Protein AF-A0A926G7H3-F1 (afdb_monomer)

Mean predicted aligned error: 12.69 Å

Solvent-accessible surface area (backbone atoms only — not comparable to full-atom values): 6857 Å² total; per-residue (Å²): 143,86,90,81,86,83,88,77,92,71,84,87,75,94,68,92,63,78,75,58,81,88,78,53,54,70,56,56,48,44,48,52,51,52,50,62,73,41,80,81,64,75,61,35,44,66,56,51,19,60,73,40,74,41,56,63,76,57,44,52,54,48,51,54,52,36,37,76,66,50,31,31,46,62,61,71,36,85,88,76,53,44,36,56,58,39,70,31,73,60,30,46,55,53,49,52,51,50,52,50,60,56,51,57,56,63,67,69,73,76,121

Foldseek 3Di:
DDDDDDDDPDDDDDDPPPPPPVNQDPLLVQLLVVLVVPPVQPDFLVNSCVSSVHDSVVVQVSLVVCVVVQQWDDHQPPVPSRGPIHGDPVVVVSVVVVVVVVVVVVVVVPD

Sequence (111 aa):
MNHACYPAKRQASPLFASVPPTTVDETAWDILLALHADQAREISIAQLSSMASVRMTVLETWLASLEARDLITGAAHCRTGELVATLTARGRELLDHYLSATGDLQVGAHH

Secondary structure (DSSP, 8-state):
--------------------GGGS-HHHHHHHHHHHH-TT----HHHHHHHTT--HHHHHHHHHHHHHTTSEES-EETTTTEE--EE-HHHHHHHHHHHHHHHHHHHTT--

Radius of gyration: 16.74 Å; Cα contacts (8 Å, |Δi|>4): 91; chains: 1; bounding box: 59×36×36 Å

pLDDT: mean 71.95, std 17.23, range [38.75, 90.06]

Structure (mmCIF, N/CA/C/O backbone):
data_AF-A0A926G7H3-F1
#
_entry.id   AF-A0A926G7H3-F1
#
loop_
_atom_site.group_PDB
_atom_site.id
_atom_site.type_symbol
_atom_site.label_atom_id
_atom_site.label_alt_id
_atom_site.label_comp_id
_atom_site.label_asym_id
_atom_site.label_entity_id
_atom_site.label_seq_id
_atom_site.pdbx_PDB_ins_code
_atom_site.Cartn_x
_atom_site.Cartn_y
_atom_site.Cartn_z
_atom_site.occupancy
_atom_site.B_iso_or_equiv
_atom_site.auth_seq_id
_atom_site.auth_comp_id
_atom_site.auth_asym_id
_atom_site.auth_atom_id
_atom_site.pdbx_PDB_model_num
ATOM 1 N N . MET A 1 1 ? -26.841 24.699 6.362 1.00 47.56 1 MET A N 1
ATOM 2 C CA . MET A 1 1 ? -26.476 23.271 6.263 1.00 47.56 1 MET A CA 1
ATOM 3 C C . MET A 1 1 ? -27.171 22.705 5.040 1.00 47.56 1 MET A C 1
ATOM 5 O O . MET A 1 1 ? -28.390 22.714 5.034 1.00 47.56 1 MET A O 1
ATOM 9 N N . ASN A 1 2 ? -26.419 22.338 4.001 1.00 45.34 2 ASN A N 1
ATOM 10 C CA . ASN A 1 2 ? -26.723 21.232 3.086 1.00 45.34 2 ASN A CA 1
ATOM 11 C C . ASN A 1 2 ? -25.544 21.030 2.124 1.00 45.34 2 ASN A C 1
ATOM 13 O O . ASN A 1 2 ? -25.077 21.964 1.479 1.00 45.34 2 ASN A O 1
ATOM 17 N N . HIS A 1 3 ? -25.057 19.792 2.136 1.00 48.62 3 HIS A N 1
ATOM 18 C CA . HIS A 1 3 ? -23.985 19.215 1.336 1.00 48.62 3 HIS A CA 1
ATOM 19 C C . HIS A 1 3 ? -24.420 18.981 -0.119 1.00 48.62 3 HIS A C 1
ATOM 21 O O . HIS A 1 3 ? -25.539 18.536 -0.350 1.00 48.62 3 HIS A O 1
ATOM 27 N N . ALA A 1 4 ? -23.494 19.167 -1.063 1.00 43.38 4 ALA A N 1
ATOM 28 C CA . ALA A 1 4 ? -23.421 18.490 -2.371 1.00 43.38 4 ALA A CA 1
ATOM 29 C C . ALA A 1 4 ? -22.033 18.832 -2.964 1.00 43.38 4 ALA A C 1
ATOM 31 O O . ALA A 1 4 ? -21.808 19.972 -3.349 1.00 43.38 4 ALA A O 1
ATOM 32 N N . CYS A 1 5 ? -20.962 18.043 -2.811 1.00 38.75 5 CYS A N 1
ATOM 33 C CA . CYS A 1 5 ? -20.648 16.713 -3.361 1.00 38.75 5 CYS A CA 1
ATOM 34 C C . CYS A 1 5 ? -20.770 16.589 -4.899 1.00 38.75 5 CYS A C 1
ATOM 36 O O . CYS A 1 5 ? -21.763 16.089 -5.408 1.00 38.75 5 CYS A O 1
ATOM 38 N N . TYR A 1 6 ? -19.682 17.014 -5.567 1.00 43.47 6 TYR A N 1
ATOM 39 C CA . TYR A 1 6 ? -19.139 16.668 -6.899 1.00 43.47 6 TYR A CA 1
ATOM 40 C C . TYR A 1 6 ? -19.944 16.935 -8.185 1.00 43.47 6 TYR A C 1
ATOM 42 O O . TYR A 1 6 ? -21.108 16.575 -8.328 1.00 43.47 6 TYR A O 1
ATOM 50 N N . PRO A 1 7 ? -19.217 17.389 -9.223 1.00 50.84 7 PRO A N 1
ATOM 51 C CA . PRO A 1 7 ? -19.064 16.507 -10.375 1.00 50.84 7 PRO A CA 1
ATOM 52 C C . PRO A 1 7 ? -17.598 16.406 -10.815 1.00 50.84 7 PRO A C 1
ATOM 54 O O . PRO A 1 7 ? -16.937 17.405 -11.080 1.00 50.84 7 PRO A O 1
ATOM 57 N N . ALA A 1 8 ? -17.095 15.184 -10.968 1.00 42.84 8 ALA A N 1
ATOM 58 C CA . ALA A 1 8 ? -15.867 14.940 -11.715 1.00 42.84 8 ALA A CA 1
ATOM 59 C C . ALA A 1 8 ? -16.083 13.749 -12.648 1.00 42.84 8 ALA A C 1
ATOM 61 O O . ALA A 1 8 ? -15.761 12.609 -12.329 1.00 42.84 8 ALA A O 1
ATOM 62 N N . LYS A 1 9 ? -16.623 14.030 -13.838 1.00 50.41 9 LYS A N 1
ATOM 63 C CA . LYS A 1 9 ? -16.353 13.178 -14.995 1.00 50.41 9 LYS A CA 1
ATOM 64 C C . LYS A 1 9 ? -14.879 1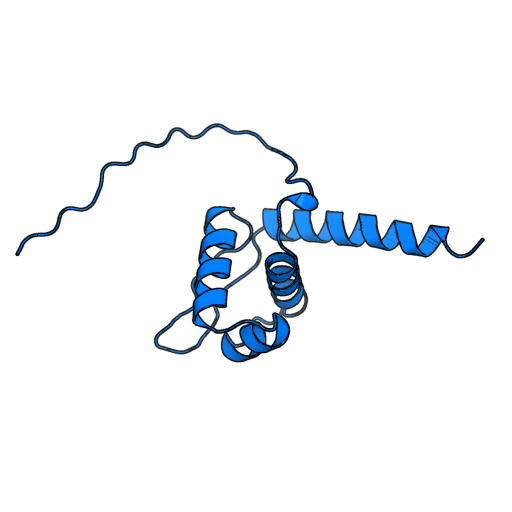3.374 -15.342 1.00 50.41 9 LYS A C 1
ATOM 66 O O . LYS A 1 9 ? -14.523 14.399 -15.917 1.00 50.41 9 LYS A O 1
ATOM 71 N N . ARG A 1 10 ? -14.019 12.422 -14.985 1.00 45.81 10 ARG A N 1
ATOM 72 C CA . ARG A 1 10 ? -12.703 12.287 -15.616 1.00 45.81 10 ARG A CA 1
ATOM 73 C C . ARG A 1 10 ? -12.708 11.013 -16.437 1.00 45.81 10 ARG A C 1
ATOM 75 O O . ARG A 1 10 ? -12.938 9.925 -15.924 1.00 45.81 10 ARG A O 1
ATOM 82 N N . GLN A 1 11 ? -12.555 11.231 -17.738 1.00 42.78 11 GLN A N 1
ATOM 83 C CA . GLN A 1 11 ? -12.387 10.223 -18.767 1.00 42.78 11 GLN A CA 1
ATOM 84 C C . GLN A 1 11 ? -11.361 9.178 -18.335 1.00 42.78 11 GLN A C 1
ATOM 86 O O . GLN A 1 11 ? -10.252 9.515 -17.923 1.00 42.78 11 GLN A O 1
ATOM 91 N N . ALA A 1 12 ? -11.748 7.916 -18.485 1.00 49.38 12 ALA A N 1
ATOM 92 C CA . ALA A 1 12 ? -10.817 6.814 -18.569 1.00 49.38 12 ALA A CA 1
ATOM 93 C C . ALA A 1 12 ? -10.026 6.942 -19.879 1.00 49.38 12 ALA A C 1
ATOM 95 O O . ALA A 1 12 ? -10.615 6.965 -20.960 1.00 49.38 12 ALA A O 1
ATOM 96 N N . SER A 1 13 ? -8.702 6.996 -19.769 1.00 44.38 13 SER A N 1
ATOM 97 C CA . SER A 1 13 ? -7.787 6.650 -20.855 1.00 44.38 13 SER A CA 1
ATOM 98 C C . SER A 1 13 ? -7.047 5.383 -20.427 1.00 44.38 13 SER A C 1
ATOM 100 O O . SER A 1 13 ? -6.412 5.405 -19.370 1.00 44.38 13 SER A O 1
ATOM 102 N N . PRO A 1 14 ? -7.112 4.280 -21.193 1.00 54.59 14 PRO A N 1
ATOM 103 C CA . PRO A 1 14 ? -6.348 3.087 -20.895 1.00 54.59 14 PRO A CA 1
ATOM 104 C C . PRO A 1 14 ? -4.954 3.284 -21.483 1.00 54.59 14 PRO A C 1
ATOM 106 O O . PRO A 1 14 ? -4.734 3.116 -22.679 1.00 54.59 14 PRO A O 1
ATOM 109 N N . LEU A 1 15 ? -4.005 3.667 -20.641 1.00 39.16 15 LEU A N 1
ATOM 110 C CA . LEU A 1 15 ? -2.602 3.453 -20.946 1.00 39.16 15 LEU A CA 1
ATOM 111 C C . LEU A 1 15 ? -2.073 2.537 -19.858 1.00 39.16 15 LEU A C 1
ATOM 113 O O . LEU A 1 15 ? -1.836 2.956 -18.726 1.00 39.16 15 LEU A O 1
ATOM 117 N N . PHE A 1 16 ? -1.917 1.269 -20.237 1.00 47.09 16 PHE A N 1
ATOM 118 C CA . PHE A 1 16 ? -0.936 0.359 -19.664 1.00 47.09 16 PHE A CA 1
ATOM 119 C C . PHE A 1 16 ? 0.449 1.003 -19.825 1.00 47.09 16 PHE A C 1
ATOM 121 O O . PHE A 1 16 ? 1.242 0.640 -20.685 1.00 47.09 16 PHE A O 1
ATOM 128 N N . ALA A 1 17 ? 0.710 2.040 -19.038 1.00 41.50 17 ALA A N 1
ATOM 129 C CA . ALA A 1 17 ? 2.045 2.511 -18.780 1.00 41.50 17 ALA A CA 1
ATOM 130 C C . ALA A 1 17 ? 2.584 1.558 -17.721 1.00 41.50 17 ALA A C 1
ATOM 132 O O . ALA A 1 17 ? 2.148 1.592 -16.567 1.00 41.50 17 ALA A O 1
ATOM 133 N N . SER A 1 18 ? 3.485 0.674 -18.147 1.00 43.56 18 SER A N 1
ATOM 134 C CA . SER A 1 18 ? 4.504 0.097 -17.281 1.00 43.56 18 SER A CA 1
ATOM 135 C C . SER A 1 18 ? 5.044 1.237 -16.425 1.00 43.56 18 SER A C 1
ATOM 137 O O . SER A 1 18 ? 5.730 2.120 -16.938 1.00 43.56 18 SER A O 1
ATOM 139 N N . VAL A 1 19 ? 4.603 1.292 -15.171 1.00 43.56 19 VAL A N 1
ATOM 140 C CA . VAL A 1 19 ? 4.963 2.341 -14.223 1.00 43.56 19 VAL A CA 1
ATOM 141 C C . VAL A 1 19 ? 6.468 2.190 -14.031 1.00 43.56 19 VAL A C 1
ATOM 143 O O . VAL A 1 19 ? 6.885 1.171 -13.481 1.00 43.56 19 VAL A O 1
ATOM 146 N N . PRO A 1 20 ? 7.307 3.101 -14.560 1.00 43.66 20 PRO A N 1
ATOM 147 C CA . PRO A 1 20 ? 8.737 2.927 -14.418 1.00 43.66 20 PRO A CA 1
ATOM 148 C C . PRO A 1 20 ? 9.067 2.991 -12.919 1.00 43.66 20 PRO A C 1
ATOM 150 O O . PRO A 1 20 ? 8.454 3.795 -12.202 1.00 43.66 20 PRO A O 1
ATOM 153 N N . PRO A 1 21 ? 10.018 2.176 -12.429 1.00 48.75 21 PRO A N 1
ATOM 154 C CA . PRO A 1 21 ? 10.337 2.070 -11.002 1.00 48.75 21 PRO A CA 1
ATOM 155 C C . PRO A 1 21 ? 10.729 3.412 -10.354 1.00 48.75 21 PRO A C 1
ATOM 157 O O . PRO A 1 21 ? 10.681 3.550 -9.138 1.00 48.75 21 PRO A O 1
ATOM 160 N N . THR A 1 22 ? 11.031 4.429 -11.167 1.00 49.66 22 THR A N 1
ATOM 161 C CA . THR A 1 22 ? 11.337 5.815 -10.787 1.00 49.66 22 THR A CA 1
ATOM 162 C C . THR A 1 22 ? 10.131 6.682 -10.400 1.00 49.66 22 THR A C 1
ATOM 164 O O . THR A 1 22 ? 10.313 7.844 -10.054 1.00 49.66 22 THR A O 1
ATOM 167 N N . THR A 1 23 ? 8.896 6.174 -10.474 1.00 56.81 23 THR A N 1
ATOM 168 C CA . THR A 1 23 ? 7.670 6.951 -10.157 1.00 56.81 23 THR A CA 1
ATOM 169 C C . THR A 1 23 ? 7.055 6.627 -8.795 1.00 56.81 23 THR A C 1
ATOM 171 O O . THR A 1 23 ? 6.040 7.218 -8.401 1.00 56.81 23 THR A O 1
ATOM 174 N N . VAL A 1 24 ? 7.655 5.684 -8.078 1.00 65.44 24 VAL A N 1
ATOM 175 C CA . VAL A 1 24 ? 7.272 5.278 -6.730 1.00 65.44 24 VAL A CA 1
ATOM 176 C C . VAL A 1 24 ? 8.404 5.720 -5.808 1.00 65.44 24 VAL A C 1
ATOM 178 O O . VAL A 1 24 ? 9.543 5.299 -5.988 1.00 65.44 24 VAL A O 1
ATOM 181 N N . ASP A 1 25 ? 8.097 6.627 -4.882 1.00 79.94 25 ASP A N 1
ATOM 182 C CA . ASP A 1 25 ? 9.036 7.070 -3.848 1.00 79.94 25 ASP A CA 1
ATOM 183 C C . ASP A 1 25 ? 9.525 5.887 -3.003 1.00 79.94 25 ASP A C 1
ATOM 185 O O . ASP A 1 25 ? 8.818 4.891 -2.848 1.00 79.94 25 ASP A O 1
ATOM 189 N N . GLU A 1 26 ? 10.709 6.022 -2.405 1.00 81.75 26 GLU A N 1
ATOM 190 C CA . GLU A 1 26 ? 11.317 5.009 -1.527 1.00 81.75 26 GLU A CA 1
ATOM 191 C C . GLU A 1 26 ? 10.343 4.545 -0.433 1.00 81.75 26 GLU A C 1
ATOM 193 O O . GLU A 1 26 ? 10.075 3.356 -0.296 1.00 81.75 26 GLU A O 1
ATOM 198 N N . THR A 1 27 ? 9.667 5.486 0.232 1.00 84.81 27 THR A N 1
ATOM 199 C CA . THR A 1 27 ? 8.639 5.173 1.237 1.00 84.81 27 THR A CA 1
ATOM 200 C C . THR A 1 27 ? 7.477 4.355 0.670 1.00 84.81 27 THR A C 1
ATOM 202 O O . THR A 1 27 ? 6.912 3.501 1.350 1.00 84.81 27 THR A O 1
ATOM 205 N N . ALA A 1 28 ? 7.078 4.617 -0.573 1.00 85.06 28 ALA A N 1
ATOM 206 C CA . ALA A 1 28 ? 6.000 3.878 -1.209 1.00 85.06 28 ALA A CA 1
ATOM 207 C C . ALA A 1 28 ? 6.442 2.450 -1.574 1.00 85.06 28 ALA A C 1
ATOM 209 O O . ALA A 1 28 ? 5.634 1.527 -1.464 1.00 85.06 28 ALA A O 1
ATOM 210 N N . TRP A 1 29 ? 7.718 2.249 -1.919 1.00 87.75 29 TRP A N 1
ATOM 211 C CA . TRP A 1 29 ? 8.308 0.917 -2.061 1.00 87.75 29 TRP A CA 1
ATOM 212 C C . TRP A 1 29 ? 8.354 0.162 -0.735 1.00 87.75 29 TRP A C 1
ATOM 214 O O . TRP A 1 29 ? 7.915 -0.987 -0.700 1.00 87.75 29 TRP A O 1
ATOM 224 N N . ASP A 1 30 ? 8.782 0.805 0.353 1.00 87.69 30 ASP A N 1
ATOM 225 C CA . ASP A 1 30 ? 8.818 0.185 1.685 1.00 87.69 30 ASP A CA 1
ATOM 226 C C . ASP A 1 30 ? 7.433 -0.306 2.119 1.00 87.69 30 ASP A C 1
ATOM 228 O O . ASP A 1 30 ? 7.284 -1.417 2.629 1.00 87.69 30 ASP A O 1
ATOM 232 N N . ILE A 1 31 ? 6.392 0.491 1.856 1.00 87.50 31 ILE A N 1
ATOM 233 C CA . ILE A 1 31 ? 5.003 0.119 2.150 1.00 87.50 31 ILE A CA 1
ATOM 234 C C . ILE A 1 31 ? 4.564 -1.086 1.308 1.00 87.50 31 ILE A C 1
ATOM 236 O O . ILE A 1 31 ? 3.978 -2.026 1.844 1.00 87.50 31 ILE A O 1
ATOM 240 N N . LEU A 1 32 ? 4.838 -1.083 -0.001 1.00 89.06 32 LEU A N 1
ATOM 241 C CA . LEU A 1 32 ? 4.469 -2.190 -0.890 1.00 89.06 32 LEU A CA 1
ATOM 242 C C . LEU A 1 32 ? 5.200 -3.487 -0.512 1.00 89.06 32 LEU A C 1
ATOM 244 O O . LEU A 1 32 ? 4.577 -4.547 -0.475 1.00 89.06 32 LEU A O 1
ATOM 248 N N . LEU A 1 33 ? 6.491 -3.402 -0.180 1.00 88.25 33 LEU A N 1
ATOM 249 C CA . LEU A 1 33 ? 7.302 -4.533 0.272 1.00 88.25 33 LEU A CA 1
ATOM 250 C C . LEU A 1 33 ? 6.813 -5.085 1.615 1.00 88.25 33 LEU A C 1
ATOM 252 O O . LEU A 1 33 ? 6.698 -6.301 1.763 1.00 88.25 33 LEU A O 1
ATOM 256 N N . ALA A 1 34 ? 6.466 -4.217 2.568 1.00 87.75 34 ALA A N 1
ATOM 257 C CA . ALA A 1 34 ? 5.906 -4.634 3.851 1.00 87.75 34 ALA A CA 1
ATOM 258 C C . ALA A 1 34 ? 4.573 -5.381 3.674 1.00 87.75 34 ALA A C 1
ATOM 260 O O . ALA A 1 34 ? 4.386 -6.452 4.249 1.00 87.75 34 ALA A O 1
ATOM 261 N N . LEU A 1 35 ? 3.683 -4.869 2.817 1.00 86.62 35 LEU A N 1
ATOM 262 C CA . LEU A 1 35 ? 2.417 -5.530 2.478 1.00 86.62 35 LEU A CA 1
ATOM 263 C C . LEU A 1 35 ? 2.611 -6.847 1.711 1.00 86.62 35 LEU A C 1
ATOM 265 O O . LEU A 1 35 ? 1.778 -7.742 1.808 1.00 86.62 35 LEU A O 1
ATOM 269 N N . HIS A 1 36 ? 3.683 -6.969 0.926 1.00 86.75 36 HIS A N 1
ATOM 270 C CA . HIS A 1 36 ? 4.018 -8.203 0.217 1.00 86.75 36 HIS A CA 1
ATOM 271 C C . HIS A 1 36 ? 4.556 -9.287 1.153 1.00 86.75 36 HIS A C 1
ATOM 273 O O . HIS A 1 36 ? 4.200 -10.459 1.018 1.00 86.75 36 HIS A O 1
ATOM 279 N N . ALA A 1 37 ? 5.420 -8.894 2.092 1.00 83.19 37 ALA A N 1
ATOM 280 C CA . ALA A 1 37 ? 5.993 -9.791 3.087 1.00 83.19 37 ALA A CA 1
ATOM 281 C C . ALA A 1 37 ? 4.923 -10.317 4.056 1.00 83.19 37 ALA A C 1
ATOM 283 O O . ALA A 1 37 ? 4.985 -11.475 4.471 1.00 83.19 37 ALA A O 1
ATOM 284 N N . ASP A 1 38 ? 3.918 -9.497 4.372 1.00 78.94 38 ASP A N 1
ATOM 285 C CA . ASP A 1 38 ? 2.810 -9.870 5.246 1.00 78.94 38 ASP A CA 1
ATOM 286 C C . ASP A 1 38 ? 1.625 -10.487 4.479 1.00 78.94 38 ASP A C 1
ATOM 288 O O . ASP A 1 38 ? 0.543 -9.913 4.347 1.00 78.94 38 ASP A O 1
ATOM 292 N N . GLN A 1 39 ? 1.809 -11.712 3.980 1.00 66.00 39 GLN A N 1
ATOM 293 C CA . GLN A 1 3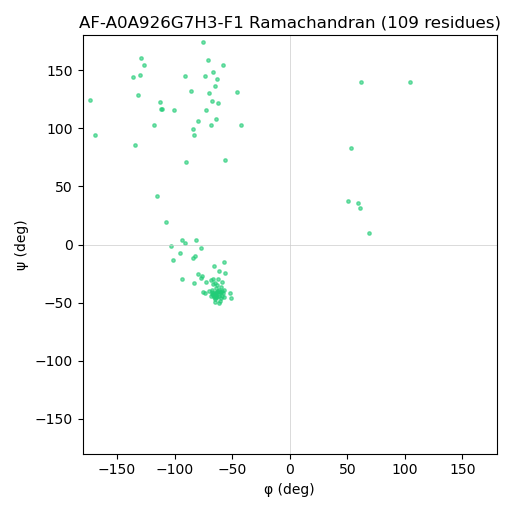9 ? 0.736 -12.453 3.295 1.00 66.00 39 GLN A CA 1
ATOM 294 C C . GLN A 1 39 ? -0.434 -12.830 4.224 1.00 66.00 39 GLN A C 1
ATOM 296 O O . GLN A 1 39 ? -1.530 -13.126 3.740 1.00 66.00 39 GLN A O 1
ATOM 301 N N . ALA A 1 40 ? -0.216 -12.804 5.544 1.00 67.25 40 ALA A N 1
ATOM 302 C CA . ALA A 1 40 ? -1.205 -13.147 6.563 1.00 67.25 40 ALA A CA 1
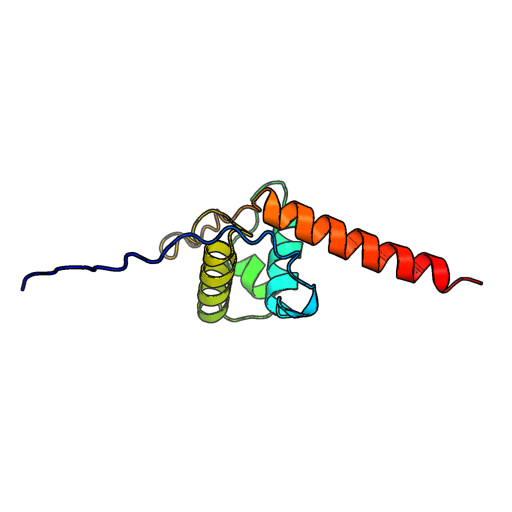ATOM 303 C C . ALA A 1 40 ? -2.148 -11.983 6.931 1.00 67.25 40 ALA A C 1
ATOM 305 O O . ALA A 1 40 ? -3.185 -12.234 7.544 1.00 67.25 40 ALA A O 1
ATOM 306 N N . ARG A 1 41 ? -1.852 -10.744 6.495 1.00 66.69 41 ARG A N 1
ATOM 307 C CA . ARG A 1 41 ? -2.605 -9.516 6.832 1.00 66.69 41 ARG A CA 1
ATOM 308 C C . ARG A 1 41 ? -2.652 -9.230 8.337 1.00 66.69 41 ARG A C 1
ATOM 310 O O . ARG A 1 41 ? -3.665 -8.757 8.849 1.00 66.69 41 ARG A O 1
ATOM 317 N N . GLU A 1 42 ? -1.577 -9.544 9.046 1.00 71.19 42 GLU A N 1
ATOM 318 C CA . GLU A 1 42 ? -1.468 -9.310 10.488 1.00 71.19 42 GLU A CA 1
ATOM 319 C C . GLU A 1 42 ? -0.771 -7.982 10.818 1.00 71.19 42 GLU A C 1
ATOM 321 O O . GLU A 1 42 ? -0.742 -7.567 11.980 1.00 71.19 42 GLU A O 1
ATOM 326 N N . ILE A 1 43 ? -0.222 -7.280 9.821 1.00 78.62 43 ILE A N 1
ATOM 327 C CA . ILE A 1 43 ? 0.487 -6.026 10.043 1.00 78.62 43 ILE A CA 1
ATOM 328 C C . ILE A 1 43 ? -0.489 -4.899 10.393 1.00 78.62 43 ILE A C 1
ATOM 330 O O . ILE A 1 43 ? -1.326 -4.467 9.603 1.00 78.62 43 ILE A O 1
ATOM 334 N N . SER A 1 44 ? -0.361 -4.373 11.608 1.00 82.38 44 SER A N 1
ATOM 335 C CA . SER A 1 44 ? -1.099 -3.185 12.033 1.00 82.38 44 SER A CA 1
ATOM 336 C C . SER A 1 44 ? -0.578 -1.922 11.344 1.00 82.38 44 SER A C 1
ATOM 338 O O . SER A 1 44 ? 0.586 -1.830 10.943 1.00 82.38 44 SER A O 1
ATOM 340 N N . ILE A 1 45 ? -1.408 -0.875 11.296 1.00 82.38 45 ILE A N 1
ATOM 341 C CA . ILE A 1 45 ? -0.996 0.424 10.742 1.00 82.38 45 ILE A CA 1
ATOM 342 C C . ILE A 1 45 ? 0.216 1.018 11.481 1.00 82.38 45 ILE A C 1
ATOM 344 O O . ILE A 1 45 ? 1.057 1.680 10.876 1.00 82.38 45 ILE A O 1
ATOM 348 N N . ALA A 1 46 ? 0.332 0.759 12.788 1.00 82.94 46 ALA A N 1
ATOM 349 C CA . ALA A 1 46 ? 1.438 1.231 13.612 1.00 82.94 46 ALA A CA 1
ATOM 350 C C . ALA A 1 46 ? 2.751 0.532 13.231 1.00 82.94 46 ALA A C 1
ATOM 352 O O . ALA A 1 46 ? 3.771 1.200 13.052 1.00 82.94 46 ALA A O 1
ATOM 353 N N . GLN A 1 47 ? 2.715 -0.789 13.037 1.00 84.94 47 GLN A N 1
ATOM 354 C CA . GLN A 1 47 ? 3.869 -1.558 12.567 1.00 84.94 47 GLN A CA 1
ATOM 355 C C . GLN A 1 47 ? 4.287 -1.118 11.166 1.00 84.94 47 GLN A C 1
ATOM 357 O O . GLN A 1 47 ? 5.465 -0.843 10.953 1.00 84.94 47 GLN A O 1
ATOM 362 N N . LEU A 1 48 ? 3.329 -0.942 10.252 1.00 85.88 48 LEU A N 1
ATOM 363 C CA . LEU A 1 48 ? 3.617 -0.447 8.908 1.00 85.88 48 LEU A CA 1
ATOM 364 C C . LEU A 1 48 ? 4.265 0.947 8.939 1.00 85.88 48 LEU A C 1
ATOM 366 O O . LEU A 1 48 ? 5.233 1.193 8.226 1.00 85.88 48 LEU A O 1
ATOM 370 N N . SER A 1 49 ? 3.789 1.843 9.813 1.00 84.94 49 SER A N 1
ATOM 371 C CA . SER A 1 49 ? 4.375 3.182 9.978 1.00 84.94 49 SER A CA 1
ATOM 372 C C . SER A 1 49 ? 5.814 3.133 10.493 1.00 84.94 49 SER A C 1
ATOM 374 O O . SER A 1 49 ? 6.665 3.888 10.027 1.00 84.94 49 SER A O 1
ATOM 376 N N . SER A 1 50 ? 6.100 2.194 11.399 1.00 86.81 50 SER A N 1
ATOM 377 C CA . SER A 1 50 ? 7.444 1.974 11.922 1.00 86.81 50 SER A CA 1
ATOM 378 C C . SER A 1 50 ? 8.373 1.379 10.867 1.00 86.81 50 SER A C 1
ATOM 380 O O . SER A 1 50 ? 9.532 1.774 10.810 1.00 86.81 50 SER A O 1
ATOM 382 N N . MET A 1 51 ? 7.885 0.444 10.047 1.00 84.81 51 MET A N 1
ATOM 383 C CA . MET A 1 51 ? 8.681 -0.194 8.993 1.00 84.81 51 MET A CA 1
ATOM 384 C C . MET A 1 51 ? 9.041 0.793 7.885 1.00 84.81 51 MET A C 1
ATOM 386 O O . MET A 1 51 ? 10.192 0.846 7.474 1.00 84.81 51 MET A O 1
ATOM 390 N N . ALA A 1 52 ? 8.084 1.623 7.469 1.00 83.12 52 ALA A N 1
ATOM 391 C CA . ALA A 1 52 ? 8.302 2.668 6.472 1.00 83.12 52 ALA A CA 1
ATOM 392 C C . ALA A 1 52 ? 8.937 3.948 7.057 1.00 83.12 52 ALA A C 1
ATOM 394 O O . ALA A 1 52 ? 9.078 4.941 6.350 1.00 83.12 52 ALA A O 1
ATOM 395 N N . SER A 1 53 ? 9.285 3.960 8.352 1.00 86.19 53 SER A N 1
ATOM 396 C CA . SER A 1 53 ? 9.899 5.095 9.058 1.00 86.19 53 SER A CA 1
ATOM 397 C C . SER A 1 53 ? 9.158 6.434 8.868 1.00 86.19 53 SER A C 1
ATOM 399 O O . SER A 1 53 ? 9.755 7.509 8.767 1.00 86.19 53 SER A O 1
ATOM 401 N N . VAL A 1 54 ? 7.822 6.391 8.829 1.00 82.81 54 VAL A N 1
ATOM 402 C CA . VAL A 1 54 ? 6.970 7.571 8.624 1.00 82.81 54 VAL A CA 1
ATOM 403 C C . VAL A 1 54 ? 5.916 7.717 9.710 1.00 82.81 54 VAL A C 1
ATOM 405 O O . VAL A 1 54 ? 5.468 6.762 10.336 1.00 82.81 54 VAL A O 1
ATOM 408 N N . ARG A 1 55 ? 5.467 8.956 9.926 1.00 84.88 55 ARG A N 1
ATOM 409 C CA . ARG A 1 55 ? 4.340 9.235 10.828 1.00 84.88 55 ARG A CA 1
ATOM 410 C C . ARG A 1 55 ? 3.045 8.659 10.255 1.00 84.88 55 ARG A C 1
ATOM 412 O O . ARG A 1 55 ? 2.844 8.715 9.045 1.00 84.88 55 ARG A O 1
ATOM 419 N N . MET A 1 56 ? 2.119 8.230 11.118 1.00 82.12 56 MET A N 1
ATOM 420 C CA . MET A 1 56 ? 0.815 7.683 10.698 1.00 82.12 56 MET A CA 1
ATOM 421 C C . MET A 1 56 ? 0.054 8.593 9.721 1.00 82.12 56 MET A C 1
ATOM 423 O O . MET A 1 56 ? -0.465 8.109 8.726 1.00 82.12 56 MET A O 1
ATOM 427 N N . THR A 1 57 ? 0.048 9.911 9.934 1.00 80.69 57 THR A N 1
ATOM 428 C CA . THR A 1 57 ? -0.630 10.859 9.027 1.00 80.69 57 THR A CA 1
ATOM 429 C C . THR A 1 57 ? -0.013 10.901 7.624 1.00 80.69 57 THR A C 1
ATOM 431 O O . THR A 1 57 ? -0.706 11.096 6.625 1.00 80.69 57 THR A O 1
ATOM 434 N N . VAL A 1 58 ? 1.303 10.705 7.535 1.00 83.69 58 VAL A N 1
ATOM 435 C CA . VAL A 1 58 ? 2.031 10.619 6.263 1.00 83.69 58 VAL A CA 1
ATOM 436 C C . VAL A 1 58 ? 1.773 9.261 5.613 1.00 83.69 58 VAL A C 1
ATOM 438 O O . VAL A 1 58 ? 1.522 9.199 4.413 1.00 83.69 58 VAL A O 1
ATOM 441 N N . LEU A 1 59 ? 1.748 8.188 6.409 1.00 85.31 59 LEU A N 1
ATOM 442 C CA . LEU A 1 59 ? 1.403 6.847 5.946 1.00 85.31 59 LEU A CA 1
ATOM 443 C C . LEU A 1 59 ? -0.002 6.795 5.329 1.00 85.31 59 LEU A C 1
ATOM 445 O O . LEU A 1 59 ? -0.165 6.232 4.256 1.00 85.31 59 LEU A O 1
ATOM 449 N N . GLU A 1 60 ? -1.004 7.420 5.950 1.00 83.38 60 GLU A N 1
ATOM 450 C CA . GLU A 1 60 ? -2.367 7.493 5.400 1.00 83.38 60 GLU A CA 1
ATOM 451 C C . GLU A 1 60 ? -2.399 8.174 4.026 1.00 83.38 60 GLU A C 1
ATOM 453 O O . GLU A 1 60 ? -3.078 7.708 3.111 1.00 83.38 60 GLU A O 1
ATOM 458 N N . THR A 1 61 ? -1.614 9.241 3.856 1.00 85.50 61 THR A N 1
ATOM 459 C CA . THR A 1 61 ? -1.486 9.938 2.567 1.00 85.50 61 THR A CA 1
ATOM 460 C C . THR A 1 61 ? -0.853 9.029 1.511 1.00 85.50 61 THR A C 1
ATOM 462 O O . THR A 1 61 ? -1.304 8.999 0.364 1.00 85.50 61 THR A O 1
ATOM 465 N N . TRP A 1 62 ? 0.160 8.249 1.896 1.00 87.94 62 TRP A N 1
ATOM 466 C CA . TRP A 1 62 ? 0.780 7.265 1.012 1.00 87.94 62 TRP A CA 1
ATOM 467 C C . TRP A 1 62 ? -0.167 6.131 0.639 1.00 87.94 62 TRP A C 1
ATOM 469 O O . TRP A 1 62 ? -0.271 5.813 -0.542 1.00 87.94 62 TRP A O 1
ATOM 479 N N . LEU A 1 63 ? -0.902 5.569 1.600 1.00 86.56 63 LEU A N 1
ATOM 480 C CA . LEU A 1 63 ? -1.892 4.522 1.343 1.00 86.56 63 LEU A CA 1
ATOM 481 C C . LEU A 1 63 ? -2.978 5.017 0.379 1.00 86.56 63 LEU A C 1
ATOM 483 O O . LEU A 1 63 ? -3.253 4.354 -0.616 1.00 86.56 63 LEU A O 1
ATOM 487 N N . ALA A 1 64 ? -3.510 6.223 0.593 1.00 85.38 64 ALA A N 1
ATOM 488 C CA . ALA A 1 64 ? -4.482 6.824 -0.321 1.00 85.38 64 ALA A CA 1
ATOM 489 C C . ALA A 1 64 ? -3.905 7.045 -1.734 1.00 85.38 64 ALA A C 1
ATOM 491 O O . ALA A 1 64 ? -4.590 6.828 -2.733 1.00 85.38 64 ALA A O 1
ATOM 492 N N . SER A 1 65 ? -2.636 7.453 -1.837 1.00 87.25 65 SER A N 1
ATOM 493 C CA . SER A 1 65 ? -1.940 7.619 -3.121 1.00 87.25 65 SER A CA 1
ATOM 494 C C . SER A 1 65 ? -1.720 6.281 -3.840 1.00 87.25 65 SER A C 1
ATOM 496 O O . SER A 1 65 ? -1.929 6.188 -5.050 1.00 87.25 65 SER A O 1
ATOM 498 N N . LEU A 1 66 ? -1.334 5.232 -3.109 1.00 88.75 66 LEU A N 1
ATOM 499 C CA . LEU A 1 66 ? -1.140 3.879 -3.639 1.00 88.75 66 LEU A CA 1
ATOM 500 C C . LEU A 1 66 ? -2.463 3.244 -4.089 1.00 88.75 66 LEU A C 1
ATOM 502 O O . LEU A 1 66 ? -2.503 2.602 -5.140 1.00 88.75 66 LEU A O 1
ATOM 506 N N . GLU A 1 67 ? -3.545 3.463 -3.342 1.00 88.38 67 GLU A N 1
ATOM 507 C CA . GLU A 1 67 ? -4.894 3.021 -3.705 1.00 88.38 67 GLU A CA 1
ATOM 508 C C . GLU A 1 67 ? -5.403 3.766 -4.948 1.00 88.38 67 GLU A C 1
ATOM 510 O O . GLU A 1 67 ? -5.875 3.145 -5.896 1.00 88.38 67 GLU A O 1
ATOM 515 N N . ALA A 1 68 ? -5.195 5.086 -5.030 1.00 87.31 68 ALA A N 1
ATOM 516 C CA . ALA A 1 68 ? -5.529 5.875 -6.222 1.00 87.31 68 ALA A CA 1
ATOM 517 C C . ALA A 1 68 ? -4.750 5.445 -7.482 1.00 87.31 68 ALA A C 1
ATOM 519 O O . ALA A 1 68 ? -5.189 5.705 -8.605 1.00 87.31 68 ALA A O 1
ATOM 520 N N . ARG A 1 69 ? -3.592 4.797 -7.307 1.00 87.94 69 ARG A N 1
ATOM 521 C CA . ARG A 1 69 ? -2.773 4.215 -8.382 1.00 87.94 69 ARG A CA 1
ATOM 522 C C . ARG A 1 69 ? -3.115 2.752 -8.681 1.00 87.94 69 ARG A C 1
ATOM 524 O O . ARG A 1 69 ? -2.482 2.173 -9.564 1.00 87.94 69 ARG A O 1
ATOM 531 N N . ASP A 1 70 ? -4.103 2.177 -7.996 1.00 89.31 70 ASP A N 1
ATOM 532 C CA . ASP A 1 70 ? -4.523 0.778 -8.127 1.00 89.31 70 ASP A CA 1
ATOM 533 C C . ASP A 1 70 ? -3.403 -0.225 -7.779 1.00 89.31 70 ASP A C 1
ATOM 535 O O . ASP A 1 70 ? -3.308 -1.305 -8.357 1.00 89.31 70 ASP A O 1
ATOM 539 N N . LEU A 1 71 ? -2.505 0.137 -6.854 1.00 88.94 71 LEU A N 1
ATOM 540 C CA . LEU A 1 71 ? -1.421 -0.743 -6.383 1.00 88.94 71 LEU A CA 1
ATOM 541 C C . LEU A 1 71 ? -1.817 -1.520 -5.1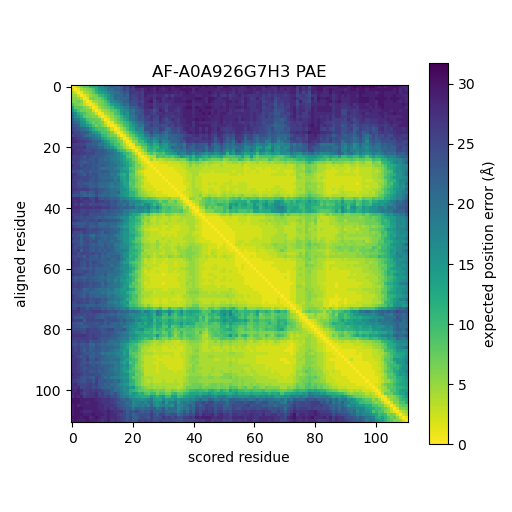22 1.00 88.94 71 LEU A C 1
ATOM 543 O O . LEU A 1 71 ? -1.378 -2.651 -4.908 1.00 88.94 71 LEU A O 1
ATOM 547 N N . ILE A 1 72 ? -2.685 -0.926 -4.309 1.00 89.81 72 ILE A N 1
ATOM 548 C CA . ILE A 1 72 ? -3.302 -1.564 -3.149 1.00 89.81 72 ILE A CA 1
ATOM 549 C C . ILE A 1 72 ? -4.816 -1.372 -3.205 1.00 89.81 72 ILE A C 1
ATOM 551 O O . ILE A 1 72 ? -5.313 -0.472 -3.876 1.00 89.81 72 ILE A O 1
ATOM 555 N N . THR A 1 73 ? -5.537 -2.211 -2.475 1.00 87.94 73 THR A N 1
ATOM 556 C CA . THR A 1 73 ? -6.960 -2.054 -2.187 1.00 87.94 73 THR A CA 1
ATOM 557 C C . THR A 1 73 ? -7.187 -2.211 -0.692 1.00 87.94 73 THR A C 1
ATOM 559 O O . THR A 1 73 ? -6.548 -3.046 -0.044 1.00 87.94 73 THR A O 1
ATOM 562 N N . GLY A 1 74 ? -8.151 -1.461 -0.164 1.00 79.38 74 GLY A N 1
ATOM 563 C CA . GLY A 1 74 ? -8.548 -1.539 1.235 1.00 79.38 74 GLY A CA 1
ATOM 564 C C . GLY A 1 74 ? -8.025 -0.355 2.038 1.00 79.38 74 GLY A C 1
ATOM 565 O O . GLY A 1 74 ? -6.892 0.091 1.875 1.00 79.38 74 GLY A O 1
AT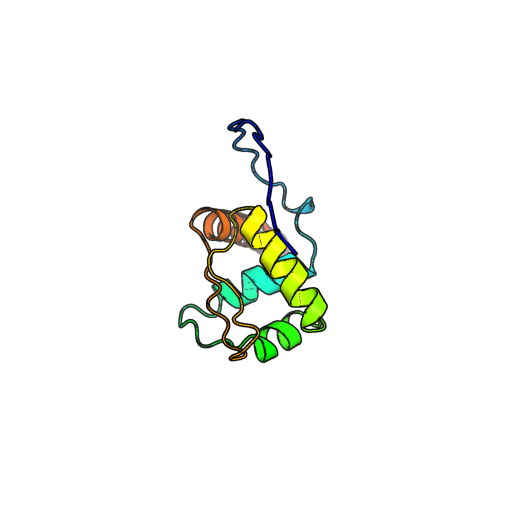OM 566 N N . ALA A 1 75 ? -8.881 0.144 2.927 1.00 64.81 75 ALA A N 1
ATOM 567 C CA . ALA A 1 75 ? -8.607 1.336 3.708 1.00 64.81 75 ALA A CA 1
ATOM 568 C C . ALA A 1 75 ? -7.925 1.007 5.043 1.00 64.81 75 ALA A C 1
ATOM 570 O O . ALA A 1 75 ? -8.263 0.032 5.724 1.00 64.81 75 ALA A O 1
ATOM 571 N N . ALA A 1 76 ? -7.034 1.900 5.467 1.00 68.38 76 ALA A N 1
ATOM 572 C CA . ALA A 1 76 ? -6.670 2.039 6.869 1.00 68.38 76 ALA A CA 1
ATOM 573 C C . ALA A 1 76 ? -7.908 2.464 7.674 1.00 68.38 76 ALA A C 1
ATOM 575 O O . ALA A 1 76 ? -8.512 3.505 7.406 1.00 68.38 76 ALA A O 1
ATOM 576 N N . HIS A 1 77 ? -8.301 1.672 8.671 1.00 66.12 77 HIS A N 1
ATOM 577 C CA . HIS A 1 77 ? -9.374 2.061 9.576 1.00 66.12 77 HIS A CA 1
ATOM 578 C C . HIS A 1 77 ? -8.812 2.960 10.676 1.00 66.12 77 HIS A C 1
ATOM 580 O O . HIS A 1 77 ? -8.380 2.499 11.731 1.00 66.12 77 HIS A O 1
ATOM 586 N N . CYS A 1 78 ? -8.892 4.275 10.462 1.00 60.00 78 CYS A N 1
ATOM 587 C CA . CYS A 1 78 ? -8.383 5.287 11.395 1.00 60.00 78 CYS A CA 1
ATOM 588 C C . CYS A 1 78 ? -8.982 5.172 12.812 1.00 60.00 78 CYS A C 1
ATOM 590 O O . CYS A 1 78 ? -8.384 5.630 13.779 1.00 60.00 78 CYS A O 1
ATOM 592 N N . ARG A 1 79 ? -10.180 4.578 12.949 1.00 65.44 79 ARG A N 1
ATOM 593 C CA . ARG A 1 79 ? -10.850 4.382 14.249 1.00 65.44 79 ARG A CA 1
ATOM 594 C C . ARG A 1 79 ? -10.381 3.149 15.012 1.00 65.44 79 ARG A C 1
ATOM 596 O O . ARG A 1 79 ? -10.410 3.179 16.235 1.00 65.44 79 ARG A O 1
ATOM 603 N N . THR A 1 80 ? -10.019 2.075 14.316 1.00 68.75 80 THR A N 1
ATOM 604 C CA . THR A 1 80 ? -9.615 0.809 14.950 1.00 68.75 80 THR A CA 1
ATOM 605 C C . THR A 1 80 ? -8.100 0.627 14.957 1.00 68.75 80 THR A C 1
ATOM 607 O O . THR A 1 80 ? -7.602 -0.230 15.675 1.00 68.75 80 THR A O 1
ATOM 610 N N . GLY A 1 81 ? -7.357 1.434 14.186 1.00 67.50 81 GLY A N 1
ATOM 611 C CA . GLY A 1 81 ? -5.924 1.232 13.959 1.00 67.50 81 GLY A CA 1
ATOM 612 C C . GLY A 1 81 ? -5.628 -0.010 13.113 1.00 67.50 81 GLY A C 1
ATOM 613 O O . GLY A 1 81 ? -4.476 -0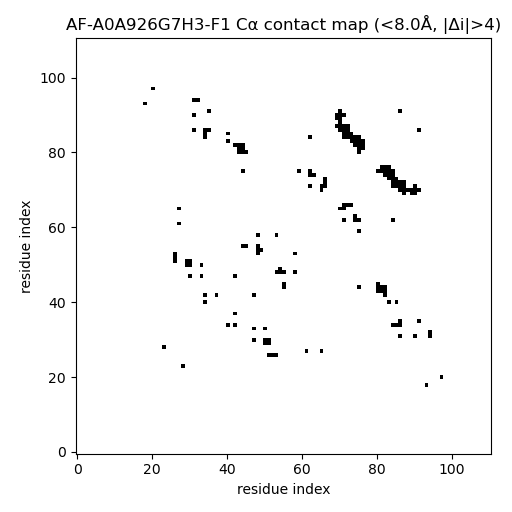.422 12.988 1.00 67.50 81 GLY A O 1
ATOM 614 N N . GLU A 1 82 ? -6.663 -0.618 12.539 1.00 72.06 82 GLU A N 1
ATOM 615 C CA . GLU A 1 82 ? -6.545 -1.823 11.739 1.00 72.06 82 GLU A CA 1
ATOM 616 C C . GLU A 1 82 ? -6.210 -1.451 10.296 1.00 72.06 82 GLU A C 1
ATOM 618 O O . GLU A 1 82 ? -6.818 -0.557 9.695 1.00 72.06 82 GLU A O 1
ATOM 623 N N . LEU A 1 83 ? -5.214 -2.130 9.741 1.00 76.56 83 LEU A N 1
ATOM 624 C CA . LEU A 1 83 ? -4.827 -1.981 8.353 1.00 76.56 83 LEU A CA 1
ATOM 625 C C . LEU A 1 83 ? -5.414 -3.152 7.569 1.00 76.56 83 LEU A C 1
ATOM 627 O O . LEU A 1 83 ? -5.028 -4.294 7.773 1.00 76.56 83 LEU A O 1
ATOM 631 N N . VAL A 1 84 ? -6.323 -2.857 6.640 1.00 75.38 84 VAL A N 1
ATOM 632 C CA . VAL A 1 84 ? -6.908 -3.865 5.735 1.00 75.38 84 VAL A CA 1
ATOM 633 C C . VAL A 1 84 ? -6.360 -3.692 4.310 1.00 75.38 84 VAL A C 1
ATOM 635 O O . VAL A 1 84 ? -6.963 -4.133 3.332 1.00 75.38 84 VAL A O 1
ATOM 638 N N . ALA A 1 85 ? -5.223 -3.005 4.178 1.00 83.06 85 ALA A N 1
ATOM 639 C CA . ALA A 1 85 ? -4.578 -2.765 2.898 1.00 83.06 85 ALA A CA 1
ATOM 640 C C . ALA A 1 85 ? -4.003 -4.073 2.354 1.00 83.06 85 ALA A C 1
ATOM 642 O O . ALA A 1 85 ? -3.300 -4.807 3.043 1.00 83.06 85 ALA A O 1
ATOM 643 N N . THR A 1 86 ? -4.303 -4.363 1.096 1.00 85.69 86 THR A N 1
ATOM 644 C CA . THR A 1 86 ? -3.853 -5.575 0.412 1.00 85.69 86 THR A CA 1
ATOM 645 C C . THR A 1 86 ? -3.380 -5.222 -0.984 1.00 85.69 86 THR A C 1
ATOM 647 O O . THR A 1 86 ? -3.947 -4.346 -1.631 1.00 85.69 86 THR A O 1
ATOM 650 N N . LEU A 1 87 ? -2.341 -5.899 -1.470 1.00 88.12 87 LEU A N 1
ATOM 651 C CA . LEU A 1 87 ? -1.853 -5.671 -2.829 1.00 88.12 87 LEU A CA 1
ATOM 652 C C . LEU A 1 87 ? -2.911 -6.082 -3.861 1.00 88.12 87 LEU A C 1
ATOM 654 O O . LEU A 1 87 ? -3.518 -7.158 -3.756 1.00 88.12 87 LEU A O 1
ATOM 658 N N . THR A 1 88 ? -3.093 -5.252 -4.886 1.00 90.06 88 THR A N 1
ATOM 659 C CA . THR A 1 88 ? -3.846 -5.626 -6.091 1.00 90.06 88 THR A CA 1
ATOM 660 C C . THR A 1 88 ? -3.006 -6.561 -6.968 1.00 90.06 88 THR A C 1
ATOM 662 O O . THR A 1 88 ? -1.834 -6.822 -6.689 1.00 90.06 88 THR A O 1
ATOM 665 N N . ALA A 1 89 ? -3.594 -7.091 -8.046 1.00 89.38 89 ALA A N 1
ATOM 666 C CA . ALA A 1 89 ? -2.823 -7.808 -9.067 1.00 89.38 89 ALA A CA 1
ATOM 667 C C . ALA A 1 89 ? -1.711 -6.921 -9.651 1.00 89.38 89 ALA A C 1
ATOM 669 O O . ALA A 1 89 ? -0.557 -7.332 -9.696 1.00 89.38 89 ALA A O 1
ATOM 670 N N . ARG A 1 90 ? -2.039 -5.665 -9.974 1.00 88.19 90 ARG A N 1
ATOM 671 C CA . ARG A 1 90 ? -1.089 -4.692 -10.517 1.00 88.19 90 ARG A CA 1
ATOM 672 C C . ARG A 1 90 ? 0.045 -4.358 -9.543 1.00 88.19 90 ARG A C 1
ATOM 674 O O . ARG A 1 90 ? 1.192 -4.247 -9.961 1.00 88.19 90 ARG A O 1
ATOM 681 N N . GLY A 1 91 ? -0.259 -4.204 -8.252 1.00 88.69 91 GLY A N 1
ATOM 682 C CA . GLY A 1 91 ? 0.757 -3.978 -7.221 1.00 88.69 91 GLY A CA 1
ATOM 683 C C . GLY A 1 91 ? 1.732 -5.148 -7.083 1.00 88.69 91 GLY A C 1
ATOM 684 O O . GLY A 1 91 ? 2.934 -4.925 -6.957 1.00 88.69 91 GLY A O 1
ATOM 685 N N . ARG A 1 92 ? 1.229 -6.388 -7.171 1.00 88.19 92 ARG A N 1
ATOM 686 C CA . ARG A 1 92 ? 2.063 -7.600 -7.190 1.00 88.19 92 ARG A CA 1
ATOM 687 C C . ARG A 1 92 ? 2.952 -7.669 -8.427 1.00 88.19 92 ARG A C 1
ATOM 689 O O . ARG A 1 92 ? 4.154 -7.809 -8.275 1.00 88.19 92 ARG A O 1
ATOM 696 N N . GLU A 1 93 ? 2.393 -7.476 -9.620 1.00 89.31 93 GLU A N 1
ATOM 697 C CA . GLU A 1 93 ? 3.171 -7.479 -10.870 1.00 89.31 93 GLU A CA 1
ATOM 698 C C . GLU A 1 93 ? 4.302 -6.439 -10.852 1.00 89.31 93 GLU A C 1
ATOM 700 O O . GLU A 1 93 ? 5.413 -6.708 -11.311 1.00 89.31 93 GLU A O 1
ATOM 705 N N . 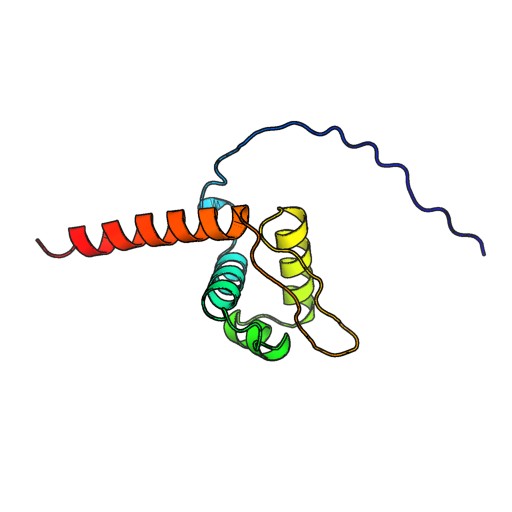LEU A 1 94 ? 4.036 -5.255 -10.290 1.00 87.75 94 LEU A N 1
ATOM 706 C CA . LEU A 1 94 ? 5.042 -4.208 -10.134 1.00 87.75 94 LEU A CA 1
ATOM 707 C C . LEU A 1 94 ? 6.182 -4.641 -9.197 1.00 87.75 94 LEU A C 1
ATOM 709 O O . LEU A 1 94 ? 7.351 -4.426 -9.519 1.00 87.75 94 LEU A O 1
ATOM 713 N N . LEU A 1 95 ? 5.845 -5.245 -8.055 1.00 87.69 95 LEU A N 1
ATOM 714 C CA . LEU A 1 95 ? 6.821 -5.777 -7.103 1.00 87.69 95 LEU A CA 1
ATOM 715 C C . LEU A 1 95 ? 7.626 -6.930 -7.699 1.00 87.69 95 LEU A C 1
ATOM 717 O O . LEU A 1 95 ? 8.846 -6.927 -7.579 1.00 87.69 95 LEU A O 1
ATOM 721 N N . ASP A 1 96 ? 6.978 -7.866 -8.385 1.00 86.25 96 ASP A N 1
ATOM 722 C CA . ASP A 1 96 ? 7.647 -8.999 -9.026 1.00 86.25 96 ASP A CA 1
ATOM 723 C C . ASP A 1 96 ? 8.647 -8.520 -10.083 1.00 86.25 96 ASP A C 1
ATOM 725 O O . ASP A 1 96 ? 9.771 -9.025 -10.156 1.00 86.25 96 ASP A O 1
ATOM 729 N N . HIS A 1 97 ? 8.279 -7.500 -10.868 1.00 85.81 97 HIS A N 1
ATOM 730 C CA . HIS A 1 97 ? 9.177 -6.896 -11.848 1.00 85.81 97 HIS A CA 1
ATOM 731 C C . HIS A 1 97 ? 10.374 -6.205 -11.183 1.00 85.81 97 HIS A C 1
ATOM 733 O O . HIS A 1 97 ? 11.508 -6.382 -11.628 1.00 85.81 97 HIS A O 1
ATOM 739 N N . TYR A 1 98 ? 10.137 -5.455 -10.102 1.00 83.75 98 TYR A N 1
ATOM 740 C CA . TYR A 1 98 ? 11.198 -4.814 -9.325 1.00 83.75 98 TYR A CA 1
ATOM 741 C C . TYR A 1 98 ? 12.154 -5.843 -8.715 1.00 83.75 98 TYR A C 1
ATOM 743 O O . TYR A 1 98 ? 13.363 -5.756 -8.925 1.00 83.75 98 TYR A O 1
ATOM 751 N N . LEU A 1 99 ? 11.618 -6.857 -8.030 1.00 81.31 99 LEU A N 1
ATOM 752 C CA . LEU A 1 99 ? 12.401 -7.912 -7.391 1.00 81.31 99 LEU A CA 1
ATOM 753 C C . LEU A 1 99 ? 13.215 -8.701 -8.417 1.00 81.31 99 LEU A C 1
ATOM 755 O O . LEU A 1 99 ? 14.402 -8.928 -8.191 1.00 81.31 99 LEU A O 1
ATOM 759 N N . SER A 1 100 ? 12.624 -9.035 -9.566 1.00 81.44 100 SER A N 1
ATOM 760 C CA . SER A 1 100 ? 13.333 -9.704 -10.665 1.00 81.44 100 SER A CA 1
ATOM 761 C C . SER A 1 100 ? 14.490 -8.849 -11.190 1.00 81.44 100 SER A C 1
ATOM 763 O O . SER A 1 100 ? 15.623 -9.319 -11.243 1.00 81.44 100 SER A O 1
ATOM 765 N N . ALA A 1 101 ? 14.243 -7.564 -11.471 1.00 78.50 101 ALA A N 1
ATOM 766 C CA . ALA A 1 101 ? 15.274 -6.646 -11.958 1.00 78.50 101 ALA A CA 1
ATOM 767 C C . ALA A 1 101 ? 16.412 -6.423 -10.941 1.00 78.50 101 ALA A C 1
ATOM 769 O O . ALA A 1 101 ? 17.573 -6.282 -11.324 1.00 78.50 101 ALA A O 1
ATOM 770 N N . THR A 1 102 ? 16.102 -6.406 -9.641 1.00 67.50 102 THR A N 1
ATOM 771 C CA . THR A 1 102 ? 17.122 -6.314 -8.581 1.00 67.50 102 THR A CA 1
ATOM 772 C C . THR A 1 102 ? 17.851 -7.637 -8.328 1.00 67.50 102 THR A C 1
ATOM 774 O O . THR A 1 102 ? 19.022 -7.618 -7.949 1.00 67.50 102 THR A O 1
ATOM 777 N N . GLY A 1 103 ? 17.198 -8.778 -8.575 1.00 60.19 103 GLY A N 1
ATOM 778 C CA . GLY A 1 103 ? 17.792 -10.112 -8.478 1.00 60.19 103 GLY A CA 1
ATOM 779 C C . GLY A 1 103 ? 18.848 -10.355 -9.556 1.00 60.19 103 GLY A C 1
ATOM 780 O O . GLY A 1 103 ? 19.935 -10.845 -9.247 1.00 60.19 103 GLY A O 1
ATOM 781 N N . ASP A 1 104 ? 18.589 -9.915 -10.790 1.00 56.50 104 ASP A N 1
ATOM 782 C CA . ASP A 1 104 ? 19.561 -9.984 -11.891 1.00 56.50 104 ASP A CA 1
ATOM 783 C C . ASP A 1 104 ? 20.827 -9.149 -11.615 1.00 56.50 104 ASP A C 1
ATOM 785 O O . ASP A 1 104 ? 21.930 -9.516 -12.029 1.00 56.50 104 ASP A O 1
ATOM 789 N N . LEU A 1 105 ? 20.704 -8.063 -10.844 1.00 53.28 105 LEU A N 1
ATOM 790 C CA . LEU A 1 105 ? 21.840 -7.215 -10.473 1.00 53.28 105 LEU A CA 1
ATOM 791 C C . LEU A 1 105 ? 22.825 -7.913 -9.517 1.00 53.28 105 LEU A C 1
ATOM 793 O O . LEU A 1 105 ? 24.023 -7.635 -9.568 1.00 53.28 105 LEU A O 1
ATOM 797 N N . GLN A 1 106 ? 22.351 -8.828 -8.662 1.00 50.62 106 GLN A N 1
ATOM 798 C CA . GLN A 1 106 ? 23.216 -9.572 -7.735 1.00 50.62 106 GLN A CA 1
ATOM 799 C C . GLN A 1 106 ? 23.947 -10.742 -8.405 1.00 50.62 106 GLN A C 1
ATOM 801 O O . GLN A 1 106 ? 25.032 -11.115 -7.959 1.00 50.62 106 GLN A O 1
ATOM 806 N N . VAL A 1 107 ? 23.410 -11.294 -9.497 1.00 52.53 107 VAL A N 1
ATOM 807 C CA . VAL A 1 107 ? 24.063 -12.387 -10.240 1.00 52.53 107 VAL A CA 1
ATOM 808 C C . VAL A 1 107 ? 25.224 -11.866 -11.101 1.00 52.53 107 VAL A C 1
ATOM 810 O O . VAL A 1 107 ? 26.196 -12.584 -11.324 1.00 52.53 107 VAL A O 1
ATOM 813 N N . GLY A 1 108 ? 25.184 -10.597 -11.523 1.00 44.81 108 GLY A N 1
ATOM 814 C CA . GLY A 1 108 ? 26.242 -9.969 -12.324 1.00 44.81 108 GLY A CA 1
ATOM 815 C C . GLY A 1 108 ? 27.459 -9.442 -11.548 1.00 44.81 108 GLY A C 1
ATOM 816 O O . GLY A 1 108 ? 28.449 -9.078 -12.174 1.00 44.81 108 GLY A O 1
ATOM 817 N N . ALA A 1 109 ? 27.416 -9.392 -10.212 1.00 46.94 109 ALA A N 1
ATOM 818 C CA . ALA A 1 109 ? 28.500 -8.842 -9.382 1.00 46.94 109 ALA A CA 1
ATOM 819 C C . ALA A 1 109 ? 29.512 -9.898 -8.881 1.00 46.94 109 ALA A C 1
ATOM 821 O O . ALA A 1 109 ? 30.413 -9.573 -8.109 1.00 46.94 109 ALA A O 1
ATOM 822 N N . HIS A 1 110 ? 29.364 -11.157 -9.307 1.00 43.19 110 HIS A N 1
ATOM 823 C CA . HIS A 1 110 ? 30.183 -12.299 -8.882 1.00 43.19 110 HIS A CA 1
ATOM 824 C C . HIS A 1 110 ? 31.016 -12.904 -10.025 1.00 43.19 110 HIS A C 1
ATOM 826 O O . HIS A 1 110 ? 31.125 -14.127 -10.139 1.00 43.19 110 HIS A O 1
ATOM 832 N N . HIS A 1 111 ? 31.617 -12.069 -10.875 1.00 42.5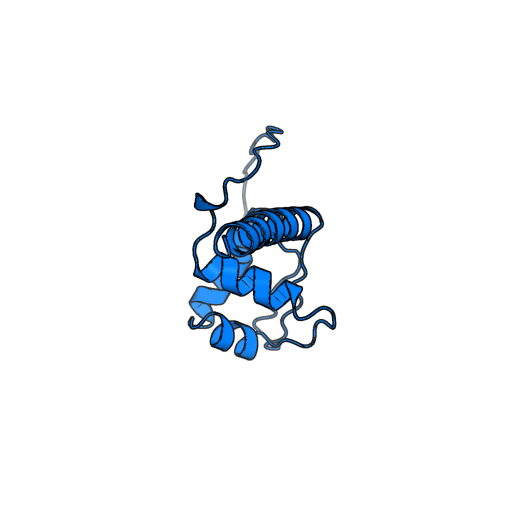3 111 HIS A N 1
ATOM 833 C CA . HIS A 1 111 ? 32.532 -12.556 -11.909 1.00 42.53 111 HIS A CA 1
ATOM 834 C C . HIS A 1 111 ? 33.784 -11.697 -12.073 1.00 42.53 111 HIS A C 1
ATOM 836 O O . HIS A 1 111 ? 33.693 -10.466 -11.872 1.00 42.53 111 HIS A O 1
#

Nearest PDB structures (foldseek):
  4l9n-assembly1_B  TM=8.325E-01  e=5.351E-03  Staphylococcus aureus
  4l9n-assembly1_A  TM=8.225E-01  e=5.017E-03  Staphylococcus aureus
  5ffz-assembly1_A-2  TM=8.065E-01  e=3.878E-03  Staphylococcus aureus
  4lln-assembly2_D  TM=7.693E-01  e=2.172E-03  Staphylococcus aureus
  3q5f-assembly1_B  TM=6.16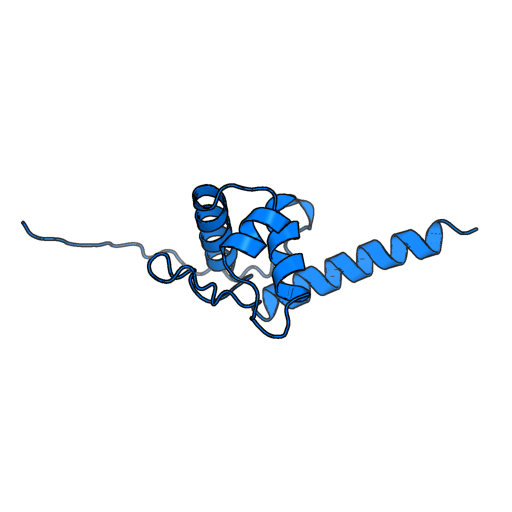7E-01  e=5.017E-03  Salmonella enterica subsp. enterica serovar Typhimurium